Protein AF-A0A820Q1Y4-F1 (afdb_monomer)

InterPro domains:
  IPR001732 UDP-glucose/GDP-mannose dehydrogenase, N-terminal [PF03721] (34-82)
  IPR028356 UDP-glucose 6-dehydrogenase, eukaryotic type [PTHR11374] (33-82)
  IPR036291 NAD(P)-binding domain superfamily [SSF51735] (34-82)

Nearest PDB structures (foldseek):
  2qg4-assembly2_C  TM=9.943E-01  e=9.771E-05  Homo sapiens
  4edf-assembly2_C  TM=9.963E-01  e=2.354E-04  Homo sapiens
  4edf-assembly1_D  TM=9.962E-01  e=2.354E-04  Homo sapiens
  8dk1-assembly1_D  TM=3.830E-01  e=8.411E+00  Pseudomonas aeruginosa PA14

Organism: NCBI:txid433720

Secondary structure (DSSP, 8-state):
----EEEES-GGGGS-S-----TT---------EEEEE--STTHHHHHHHHHHH-TTSEEEEE-S-HHHHHHHTSSS-S----

pLDDT: mean 75.35, std 17.25, range [37.5, 92.75]

Solvent-accessible surface area (backbone atoms only — not comparable to full-atom values): 5275 Å² total; per-residue (Å²): 140,77,43,56,68,47,67,39,72,56,76,81,80,72,66,83,92,72,89,76,89,62,83,90,62,80,63,81,72,70,81,76,53,71,46,81,43,85,41,62,49,88,61,48,36,58,53,47,52,50,49,12,60,78,36,68,80,34,45,33,34,35,27,30,88,49,58,67,56,42,50,21,65,76,42,98,58,58,76,66,83,88,126

Radius of gyration: 15.11 Å; Cα contacts (8 Å, |Δi|>4): 102; chains: 1; bounding box: 54×22×26 Å

Structure (mmCIF, N/CA/C/O backbone):
data_AF-A0A820Q1Y4-F1
#
_entry.id   AF-A0A820Q1Y4-F1
#
loop_
_atom_site.group_PDB
_atom_site.id
_atom_site.type_symbol
_atom_site.label_atom_id
_atom_site.label_alt_id
_atom_site.label_comp_id
_atom_site.label_asym_id
_atom_site.label_entity_id
_atom_site.label_seq_id
_atom_site.pdbx_PDB_ins_code
_atom_site.Cartn_x
_atom_site.Cartn_y
_atom_site.Cartn_z
_atom_site.occupancy
_atom_site.B_iso_or_equiv
_atom_site.auth_seq_id
_atom_site.auth_comp_id
_atom_site.auth_asym_id
_atom_site.auth_atom_id
_atom_site.pdbx_PDB_model_num
ATOM 1 N N . SER A 1 1 ? -6.018 -13.908 5.893 1.00 38.81 1 SER A N 1
ATOM 2 C CA . SER A 1 1 ? -6.675 -12.976 6.833 1.00 38.81 1 SER A CA 1
ATOM 3 C C . SER A 1 1 ? -5.954 -11.646 6.738 1.00 38.81 1 SER A C 1
ATOM 5 O O . SER A 1 1 ? -5.091 -11.353 7.554 1.00 38.81 1 SER A O 1
ATOM 7 N N . THR A 1 2 ? -6.226 -10.897 5.673 1.00 40.81 2 THR A N 1
ATOM 8 C CA . THR A 1 2 ? -5.502 -9.672 5.320 1.00 40.81 2 THR A CA 1
ATOM 9 C C . THR A 1 2 ? -6.482 -8.539 5.551 1.00 40.81 2 THR A C 1
ATOM 11 O O . THR A 1 2 ? -7.457 -8.390 4.816 1.00 40.81 2 THR A O 1
ATOM 14 N N . SER A 1 3 ? -6.324 -7.836 6.666 1.00 43.88 3 SER A N 1
ATOM 15 C CA . SER A 1 3 ? -7.171 -6.698 6.997 1.00 43.88 3 SER A CA 1
ATOM 16 C C . SER A 1 3 ? -7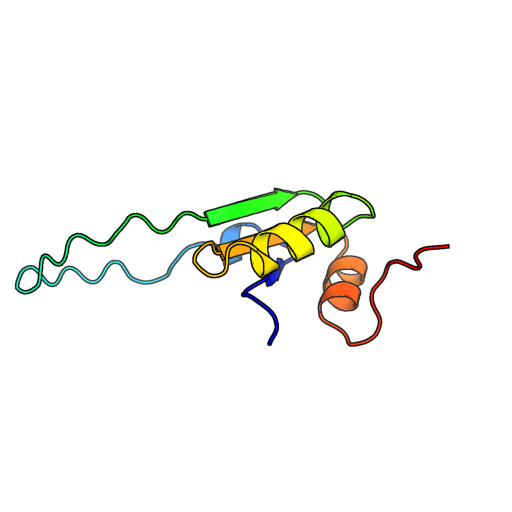.153 -5.691 5.843 1.00 43.88 3 SER A C 1
ATOM 18 O O . SER A 1 3 ? -6.099 -5.414 5.284 1.00 43.88 3 SER A O 1
ATOM 20 N N . LYS A 1 4 ? -8.345 -5.207 5.482 1.00 55.81 4 LYS A N 1
ATOM 21 C CA . LYS A 1 4 ? -8.714 -4.407 4.301 1.00 55.81 4 LYS A CA 1
ATOM 22 C C . LYS A 1 4 ? -7.720 -3.286 3.951 1.00 55.81 4 LYS A C 1
ATOM 24 O O . LYS A 1 4 ? -7.940 -2.128 4.310 1.00 55.81 4 LYS A O 1
ATOM 29 N N . ILE A 1 5 ? -6.669 -3.629 3.215 1.00 68.38 5 ILE A N 1
ATOM 30 C CA . ILE A 1 5 ? -5.840 -2.670 2.489 1.00 68.38 5 ILE A CA 1
ATOM 31 C C . ILE A 1 5 ? -6.295 -2.653 1.049 1.00 68.38 5 ILE A C 1
ATOM 33 O O . ILE A 1 5 ? -6.297 -3.685 0.384 1.00 68.38 5 ILE A O 1
ATOM 37 N N . SER A 1 6 ? -6.690 -1.474 0.588 1.00 77.56 6 SER A N 1
ATOM 38 C CA . SER A 1 6 ? -6.879 -1.193 -0.830 1.00 77.56 6 SER A CA 1
ATOM 39 C C . SER A 1 6 ? -5.686 -0.389 -1.333 1.00 77.56 6 SER A C 1
ATOM 41 O O . SER A 1 6 ? -5.350 0.648 -0.766 1.00 77.56 6 SER A O 1
ATOM 43 N N . MET A 1 7 ? -5.033 -0.866 -2.388 1.00 78.06 7 MET A N 1
ATOM 44 C CA . MET A 1 7 ? -3.955 -0.150 -3.072 1.00 78.06 7 MET A CA 1
ATOM 45 C C . MET A 1 7 ? -4.491 0.328 -4.426 1.00 78.06 7 MET A C 1
ATOM 47 O O . MET A 1 7 ? -4.977 -0.496 -5.201 1.00 78.06 7 MET A O 1
ATOM 51 N N . SER A 1 8 ? -4.448 1.632 -4.707 1.00 76.69 8 SER A N 1
ATOM 52 C CA . SER A 1 8 ? -4.959 2.218 -5.964 1.00 76.69 8 SER A CA 1
ATOM 53 C C . SER A 1 8 ? -4.008 3.286 -6.515 1.00 76.69 8 SER A C 1
ATOM 55 O O . SER A 1 8 ? -3.197 3.852 -5.795 1.00 76.69 8 SER A O 1
ATOM 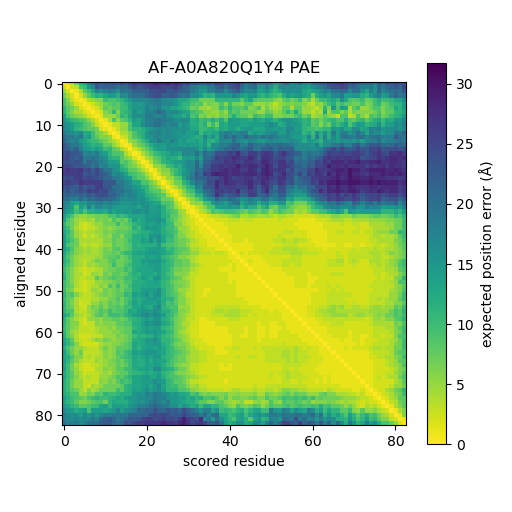57 N N . THR A 1 9 ? -4.097 3.585 -7.805 1.00 69.25 9 THR A N 1
ATOM 58 C CA . THR A 1 9 ? -3.381 4.696 -8.443 1.00 69.25 9 THR A CA 1
ATOM 59 C C . THR A 1 9 ? -4.122 6.040 -8.348 1.00 69.25 9 THR A C 1
ATOM 61 O O . THR A 1 9 ? -3.568 7.053 -8.770 1.00 69.25 9 THR A O 1
ATOM 64 N N . SER A 1 10 ? -5.362 6.094 -7.831 1.00 62.34 10 SER A N 1
ATOM 65 C CA . SER A 1 10 ? -6.180 7.322 -7.806 1.00 62.34 10 SER A CA 1
ATOM 66 C C . SER A 1 10 ? -7.075 7.474 -6.568 1.00 62.34 10 SER A C 1
ATOM 68 O O . SER A 1 10 ? -7.603 6.514 -6.013 1.00 62.34 10 SER A O 1
ATOM 70 N N . HIS A 1 11 ? -7.310 8.730 -6.171 1.00 57.47 11 HIS A N 1
ATOM 71 C CA . HIS A 1 11 ? -8.230 9.098 -5.089 1.00 57.47 11 HIS A CA 1
ATOM 72 C C . HIS A 1 11 ? -9.715 8.928 -5.461 1.00 57.47 11 HIS A C 1
ATOM 74 O O . HIS A 1 11 ? -10.552 8.723 -4.583 1.00 57.47 11 HIS A O 1
ATOM 80 N N . SER A 1 12 ? -10.056 8.997 -6.753 1.00 53.97 12 SER A N 1
ATOM 81 C CA . SER A 1 12 ? -11.438 8.844 -7.242 1.00 53.97 12 SER A CA 1
ATOM 82 C C . SER A 1 12 ? -12.048 7.484 -6.901 1.00 53.97 12 SER A C 1
ATOM 84 O O . SER A 1 12 ?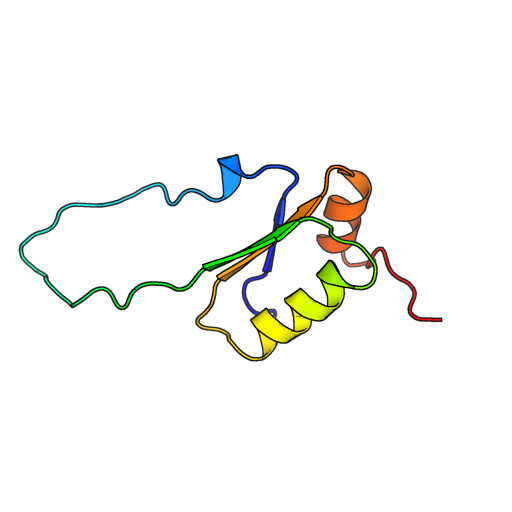 -13.258 7.386 -6.716 1.00 53.97 12 SER A O 1
ATOM 86 N N . ASP A 1 13 ? -11.211 6.461 -6.745 1.00 56.00 13 ASP A N 1
ATOM 87 C CA . ASP A 1 13 ? -11.632 5.083 -6.475 1.00 56.00 13 ASP A CA 1
ATOM 88 C C . ASP A 1 13 ? -12.001 4.859 -4.993 1.00 56.00 13 ASP A C 1
ATOM 90 O O . ASP A 1 13 ? -12.417 3.770 -4.603 1.00 56.00 13 ASP A O 1
ATOM 94 N N . ILE A 1 14 ? -11.836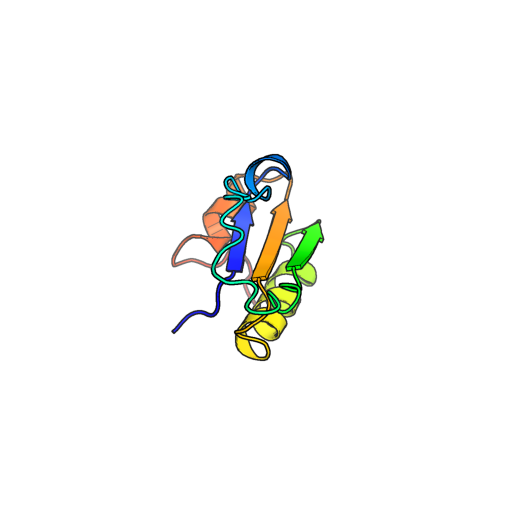 5.886 -4.147 1.00 57.34 14 ILE A N 1
ATOM 95 C CA . ILE A 1 14 ? -11.947 5.813 -2.679 1.00 57.34 14 ILE A CA 1
ATOM 96 C C . ILE A 1 14 ? -13.324 6.306 -2.181 1.00 57.34 14 ILE A C 1
ATOM 98 O O . ILE A 1 14 ? -13.653 6.180 -0.997 1.00 57.34 14 ILE A O 1
ATOM 102 N N . LEU A 1 15 ? -14.165 6.871 -3.055 1.00 53.25 15 LEU A N 1
ATOM 103 C CA . LEU A 1 15 ? -15.472 7.410 -2.664 1.00 53.25 15 LEU A CA 1
ATOM 104 C C . LEU A 1 15 ? -16.522 6.292 -2.503 1.00 53.25 15 LEU A C 1
ATOM 106 O O . LEU A 1 15 ? -16.749 5.525 -3.438 1.00 53.25 15 LEU A O 1
ATOM 110 N N . PRO A 1 16 ? -17.212 6.191 -1.348 1.00 53.34 16 PRO A N 1
ATOM 111 C CA . PRO A 1 16 ? -18.288 5.222 -1.178 1.00 53.34 16 PRO A CA 1
ATOM 112 C C . PRO A 1 16 ? -19.496 5.606 -2.044 1.00 53.34 16 PRO A C 1
ATOM 114 O O . PRO A 1 16 ? -19.958 6.745 -2.012 1.00 53.34 16 PRO A O 1
ATOM 117 N N . SER A 1 17 ? -20.033 4.640 -2.789 1.00 47.59 17 SER A N 1
ATOM 118 C CA . SER A 1 17 ? -21.077 4.853 -3.797 1.00 47.59 17 SER A CA 1
ATOM 119 C C . SER A 1 17 ? -22.511 4.988 -3.268 1.00 47.59 17 SER A C 1
ATOM 121 O O . SER A 1 17 ? -23.394 5.298 -4.057 1.00 47.59 17 SER A O 1
ATOM 123 N N . HIS A 1 18 ? -22.805 4.806 -1.975 1.00 50.16 18 HIS A N 1
ATOM 124 C CA . HIS A 1 18 ? -24.201 4.818 -1.514 1.00 50.16 18 HIS A CA 1
ATOM 125 C C . HIS A 1 18 ? -24.383 5.401 -0.107 1.00 50.16 18 HIS A C 1
ATOM 127 O O . HIS A 1 18 ? -24.130 4.740 0.898 1.00 50.16 18 HIS A O 1
ATOM 133 N N . ILE A 1 19 ? -24.915 6.625 -0.040 1.00 54.25 19 ILE A N 1
ATOM 134 C CA . ILE A 1 19 ? -25.719 7.090 1.098 1.00 54.25 19 ILE A CA 1
ATOM 135 C C . ILE A 1 19 ? -27.176 6.770 0.742 1.0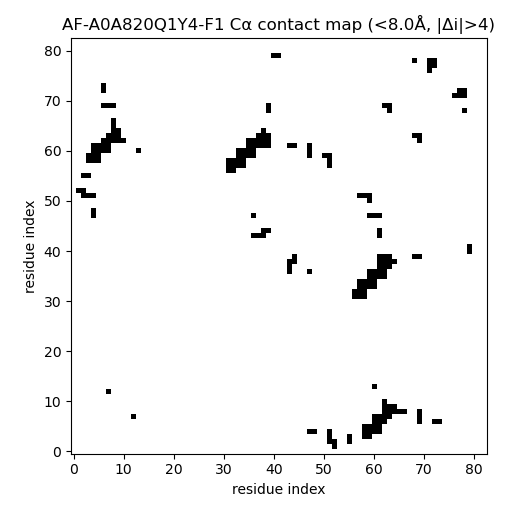0 54.25 19 ILE A C 1
ATOM 137 O O . ILE A 1 19 ? -27.877 7.571 0.124 1.00 54.25 19 ILE A O 1
ATOM 141 N N . THR A 1 20 ? -27.631 5.559 1.060 1.00 49.59 20 THR A N 1
ATOM 142 C CA . THR A 1 20 ? -29.059 5.225 1.005 1.00 49.59 20 THR A CA 1
ATOM 143 C C . THR A 1 20 ? -29.749 5.874 2.200 1.00 49.59 20 THR A C 1
ATOM 145 O O . THR A 1 20 ? -29.471 5.528 3.347 1.00 49.59 20 THR A O 1
ATOM 148 N N . HIS A 1 21 ? -30.626 6.839 1.931 1.00 52.41 21 HIS A N 1
ATOM 149 C CA . HIS A 1 21 ? -31.441 7.508 2.940 1.00 52.41 21 HIS A CA 1
ATOM 150 C C . HIS A 1 21 ? -32.622 6.603 3.325 1.00 52.41 21 HIS A C 1
ATOM 152 O O . HIS A 1 21 ? -33.721 6.766 2.805 1.00 52.41 21 HIS A O 1
ATOM 158 N N . ASP A 1 22 ? -32.396 5.632 4.212 1.00 54.66 22 ASP A N 1
ATOM 159 C CA . ASP A 1 22 ? -33.478 4.922 4.905 1.00 54.66 22 ASP A CA 1
ATOM 160 C C . ASP A 1 22 ? -33.606 5.477 6.331 1.00 54.66 22 ASP A C 1
ATOM 162 O O . ASP A 1 22 ? -32.745 5.271 7.187 1.00 54.66 22 ASP A O 1
ATOM 166 N N . ILE A 1 23 ? -34.677 6.238 6.561 1.00 60.34 23 ILE A N 1
ATOM 167 C CA . ILE A 1 23 ? -34.946 6.968 7.811 1.00 60.34 23 ILE A CA 1
ATOM 168 C C . ILE A 1 23 ? -35.543 6.045 8.893 1.00 60.34 23 ILE A C 1
ATOM 170 O O . ILE A 1 23 ? -35.582 6.413 10.066 1.00 60.34 23 ILE A O 1
ATOM 174 N N . SER A 1 24 ? -35.944 4.817 8.549 1.00 56.50 24 SER A N 1
ATOM 175 C CA . SER A 1 24 ? -36.568 3.888 9.503 1.00 56.50 24 SER A CA 1
ATOM 176 C C . SER A 1 24 ? -35.577 3.180 10.445 1.00 56.50 24 SER A C 1
ATOM 178 O O . SER A 1 24 ? -35.981 2.648 11.476 1.00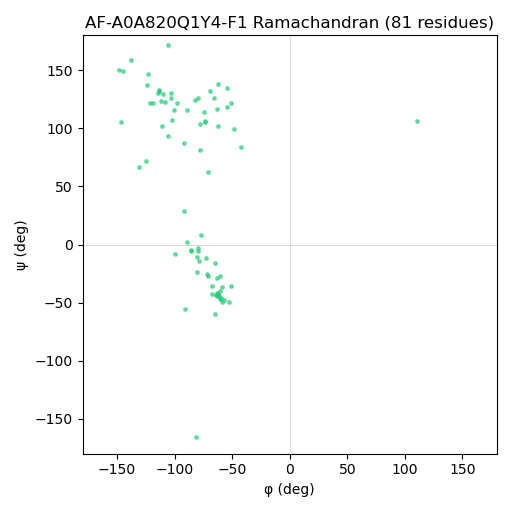 56.50 24 SER A O 1
ATOM 180 N N . ASN A 1 25 ? -34.272 3.225 10.146 1.00 51.00 25 ASN A N 1
ATOM 181 C CA . ASN A 1 25 ? -33.209 2.573 10.915 1.00 51.00 25 ASN A CA 1
ATOM 182 C C . ASN A 1 25 ? -32.054 3.539 11.215 1.00 51.00 25 ASN A C 1
ATOM 184 O O . ASN A 1 25 ? -30.927 3.329 10.766 1.00 51.00 25 ASN A O 1
ATOM 188 N N . ILE A 1 26 ? -32.289 4.571 12.036 1.00 54.62 26 ILE A N 1
ATOM 189 C CA . ILE A 1 26 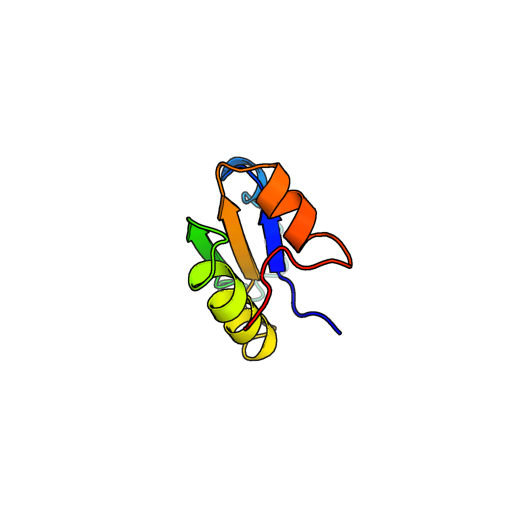? -31.207 5.389 12.619 1.00 54.62 26 ILE A CA 1
ATOM 190 C C . ILE A 1 26 ? -30.456 4.547 13.672 1.00 54.62 26 ILE A C 1
ATOM 192 O O . ILE A 1 26 ? -30.413 4.845 14.86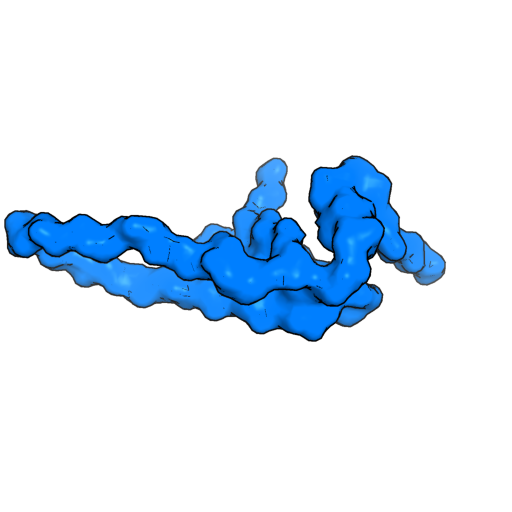4 1.00 54.62 26 ILE A O 1
ATOM 196 N N . ARG A 1 27 ? -29.832 3.446 13.244 1.00 57.81 27 ARG A N 1
ATOM 197 C CA . ARG A 1 27 ? -28.604 2.990 13.879 1.00 57.81 27 ARG A CA 1
ATOM 198 C C . ARG A 1 27 ? -27.620 4.116 13.630 1.00 57.81 27 ARG A C 1
ATOM 200 O O . ARG A 1 27 ? -27.339 4.435 12.481 1.00 57.81 27 ARG A O 1
ATOM 207 N N . LEU A 1 28 ? -27.152 4.751 14.702 1.00 57.38 28 LEU A N 1
ATOM 208 C CA . LEU A 1 28 ? -26.020 5.669 14.658 1.00 57.38 28 LEU A CA 1
ATOM 209 C C . LEU A 1 28 ? -24.907 4.963 13.878 1.00 57.38 28 LEU A C 1
ATOM 211 O O . LEU A 1 28 ? -24.250 4.070 14.415 1.00 57.38 28 LEU A O 1
ATOM 215 N N . ASN A 1 29 ? -24.753 5.293 12.596 1.00 57.38 29 ASN A N 1
ATOM 216 C CA . ASN A 1 29 ? -23.662 4.778 11.795 1.00 57.38 29 ASN A CA 1
ATOM 217 C C . ASN A 1 29 ? -22.405 5.303 12.470 1.00 57.38 29 ASN A C 1
ATOM 219 O O . ASN A 1 29 ? -22.090 6.489 12.373 1.00 57.38 29 ASN A O 1
ATOM 223 N N . LYS A 1 30 ? -21.735 4.436 13.236 1.00 59.75 30 LYS A N 1
ATOM 224 C CA . LYS A 1 30 ? -20.454 4.757 13.851 1.00 59.75 30 LYS A CA 1
ATOM 225 C C . LYS A 1 30 ? -19.576 5.292 12.718 1.00 59.75 30 LYS A C 1
ATOM 227 O O . LYS A 1 30 ? -19.442 4.578 11.719 1.00 59.75 30 LYS A O 1
ATOM 232 N N . PRO A 1 31 ? -19.051 6.529 12.811 1.00 63.09 31 PRO A N 1
ATOM 233 C CA . PRO A 1 31 ? -18.306 7.115 11.710 1.00 63.09 31 PRO A CA 1
ATOM 234 C C . PRO A 1 31 ? -17.180 6.154 11.336 1.00 63.09 31 PRO A C 1
ATOM 236 O O . PRO A 1 31 ? -16.347 5.805 12.175 1.00 63.09 31 PRO A O 1
ATOM 239 N N . GLN A 1 32 ? -17.212 5.653 10.099 1.00 75.31 32 GLN A N 1
ATOM 240 C CA . GLN A 1 32 ? -16.171 4.759 9.617 1.00 75.31 32 GLN A CA 1
ATOM 241 C C . GLN A 1 32 ? -14.918 5.588 9.368 1.00 75.31 32 GLN A C 1
ATOM 243 O O . GLN A 1 32 ? -14.853 6.355 8.406 1.00 75.31 32 GLN A O 1
ATOM 248 N N . LEU A 1 33 ? -13.942 5.445 10.262 1.00 84.12 33 LEU A N 1
ATOM 249 C CA . LEU A 1 33 ? -12.629 6.051 10.112 1.00 84.12 33 LEU A CA 1
ATOM 250 C C . LEU A 1 33 ? -11.923 5.415 8.907 1.00 84.12 33 LEU A C 1
ATOM 252 O O . LEU A 1 33 ? -11.805 4.191 8.820 1.00 84.12 33 LEU A O 1
ATOM 256 N N . ARG A 1 34 ? -11.472 6.259 7.975 1.00 88.81 34 ARG A N 1
ATOM 257 C CA . ARG A 1 34 ? -10.734 5.861 6.770 1.00 88.81 34 ARG A CA 1
ATOM 258 C C . ARG A 1 34 ? -9.402 6.599 6.721 1.00 88.81 34 ARG A C 1
ATOM 260 O O . ARG A 1 34 ? -9.360 7.797 6.992 1.00 88.81 34 ARG A O 1
ATOM 267 N N . ILE A 1 35 ? -8.339 5.888 6.368 1.00 90.81 35 ILE A N 1
ATOM 268 C CA . ILE A 1 35 ? -6.983 6.423 6.219 1.00 90.81 35 ILE A CA 1
ATOM 269 C C . ILE A 1 35 ? -6.598 6.337 4.743 1.00 90.81 35 ILE A C 1
ATOM 271 O O . ILE A 1 35 ? -6.783 5.296 4.118 1.00 90.81 35 ILE A O 1
ATOM 275 N N . CYS A 1 36 ? -6.051 7.424 4.202 1.00 92.56 36 CYS A N 1
ATOM 276 C CA . CYS A 1 36 ? -5.470 7.483 2.864 1.00 92.56 36 CYS A CA 1
ATOM 277 C C . CYS A 1 36 ? -3.988 7.847 2.994 1.00 92.56 36 CYS A C 1
ATOM 279 O O . CYS A 1 36 ? -3.662 8.893 3.553 1.00 92.56 36 CYS A O 1
ATOM 281 N N . CYS A 1 37 ? -3.099 6.995 2.493 1.00 92.06 37 CYS A N 1
ATOM 282 C CA . CYS A 1 37 ? -1.657 7.215 2.477 1.00 92.06 37 CYS A CA 1
ATOM 283 C C . CYS A 1 37 ? -1.190 7.457 1.042 1.00 92.06 37 CYS A C 1
ATOM 285 O O . CYS A 1 37 ? -1.513 6.671 0.158 1.00 92.06 37 CYS A O 1
ATOM 287 N N . ILE A 1 38 ? -0.434 8.530 0.813 1.00 92.75 38 ILE A N 1
ATOM 288 C CA . ILE A 1 38 ? 0.163 8.840 -0.489 1.00 92.75 38 ILE A CA 1
ATOM 289 C C . ILE A 1 38 ? 1.632 8.409 -0.447 1.00 92.75 38 ILE A C 1
ATOM 291 O O . ILE A 1 38 ? 2.416 8.950 0.331 1.00 92.75 38 ILE A O 1
ATOM 295 N N . GLY A 1 39 ? 1.984 7.436 -1.285 1.00 91.00 39 GLY A N 1
ATOM 296 C CA . GLY A 1 39 ? 3.296 6.803 -1.386 1.00 91.00 39 GLY A CA 1
ATOM 297 C C . GLY A 1 39 ? 3.286 5.356 -0.888 1.00 91.00 39 GLY A C 1
ATOM 298 O O . GLY A 1 39 ? 3.309 5.103 0.315 1.00 91.00 39 GLY A O 1
ATOM 299 N N . ALA A 1 40 ? 3.357 4.394 -1.809 1.00 91.69 40 ALA A N 1
ATOM 300 C CA . ALA A 1 40 ? 3.423 2.956 -1.524 1.00 91.69 40 ALA A CA 1
ATOM 301 C C . ALA A 1 40 ? 4.873 2.442 -1.413 1.00 91.69 40 ALA A C 1
ATOM 303 O O . ALA A 1 40 ? 5.176 1.303 -1.760 1.00 91.69 40 ALA A O 1
ATOM 304 N N . GLY A 1 41 ? 5.803 3.300 -0.988 1.00 88.62 41 GLY A N 1
ATOM 305 C CA . GLY A 1 41 ? 7.217 2.954 -0.825 1.00 88.62 41 GLY A CA 1
ATOM 306 C C . GLY A 1 41 ? 7.524 2.225 0.490 1.00 88.62 41 GLY A C 1
ATOM 307 O O . GLY A 1 41 ? 6.622 1.812 1.218 1.00 88.62 41 GLY A O 1
ATOM 308 N N . TYR A 1 42 ? 8.818 2.149 0.817 1.00 89.94 42 TYR A N 1
ATOM 309 C CA . TYR A 1 42 ? 9.369 1.460 1.995 1.00 89.94 42 TYR A CA 1
ATOM 310 C C . TYR A 1 42 ? 8.704 1.835 3.329 1.00 89.94 42 TYR A C 1
ATOM 312 O O . TYR A 1 42 ? 8.536 0.992 4.197 1.00 89.94 42 TYR A O 1
ATOM 320 N N . VAL A 1 43 ? 8.303 3.097 3.503 1.00 91.06 43 VAL A N 1
ATOM 321 C CA . VAL A 1 43 ? 7.665 3.550 4.750 1.00 91.06 43 VAL A CA 1
ATOM 322 C C . VAL A 1 43 ? 6.149 3.400 4.677 1.00 91.06 43 VAL A C 1
ATOM 324 O O . VAL A 1 43 ? 5.545 2.755 5.533 1.00 91.06 43 VAL A O 1
ATOM 327 N N . GLY A 1 44 ? 5.524 3.996 3.657 1.00 88.50 44 GLY A N 1
ATOM 328 C CA . GLY A 1 44 ? 4.067 4.106 3.574 1.00 88.50 44 GLY A CA 1
ATOM 329 C C . GLY A 1 44 ? 3.364 2.753 3.492 1.00 88.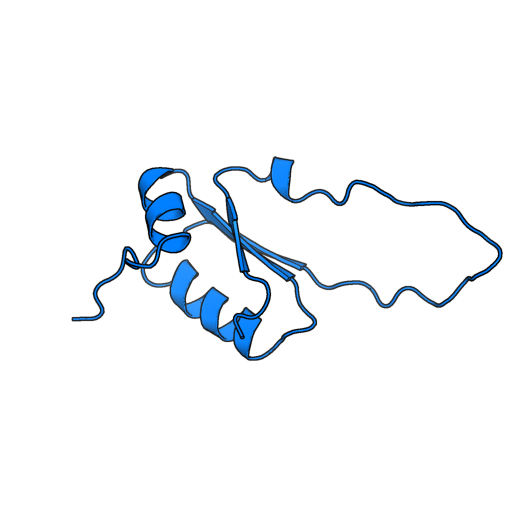50 44 GLY A C 1
ATOM 330 O O . GLY A 1 44 ? 2.410 2.522 4.234 1.00 88.50 44 GLY A O 1
ATOM 331 N N . GLY A 1 45 ? 3.867 1.833 2.664 1.00 89.06 45 GLY A N 1
ATOM 332 C CA . GLY A 1 45 ? 3.258 0.517 2.469 1.00 89.06 45 GLY A CA 1
ATOM 333 C C . GLY A 1 45 ? 3.287 -0.367 3.725 1.00 89.06 45 GLY A C 1
ATOM 334 O O . GLY A 1 45 ? 2.213 -0.695 4.236 1.00 89.06 45 GLY A O 1
ATOM 335 N N . PRO A 1 46 ? 4.466 -0.700 4.291 1.00 92.00 46 PRO A N 1
ATOM 336 C CA . PRO A 1 46 ? 4.568 -1.511 5.508 1.00 92.00 46 PRO A CA 1
ATOM 337 C C . PRO A 1 46 ? 3.886 -0.876 6.723 1.00 92.00 46 PRO A C 1
ATOM 339 O O . PRO A 1 46 ? 3.187 -1.560 7.470 1.00 92.00 46 PRO A O 1
ATOM 342 N N . THR A 1 47 ? 3.996 0.445 6.902 1.00 92.69 47 THR A N 1
ATOM 343 C CA . THR A 1 47 ? 3.305 1.139 8.004 1.00 92.69 47 THR A CA 1
ATOM 344 C C . THR A 1 47 ? 1.791 0.963 7.894 1.00 92.69 47 THR A C 1
ATOM 346 O O . THR A 1 47 ? 1.127 0.599 8.867 1.00 92.69 47 THR A O 1
ATOM 349 N N . CYS A 1 48 ? 1.235 1.158 6.696 1.00 92.19 48 CYS A N 1
ATOM 350 C CA . CYS A 1 48 ? -0.194 0.985 6.457 1.00 92.19 48 CYS A CA 1
ATOM 351 C C . CYS A 1 48 ? -0.638 -0.479 6.592 1.00 92.19 48 CYS A C 1
ATOM 353 O O . CYS A 1 48 ? -1.711 -0.716 7.152 1.00 92.19 48 CYS A O 1
ATOM 355 N N . ALA A 1 49 ? 0.199 -1.442 6.179 1.00 90.12 49 ALA A N 1
ATOM 356 C CA . ALA A 1 49 ? 0.022 -2.882 6.414 1.00 90.12 49 ALA A CA 1
ATOM 357 C C . ALA A 1 49 ? -0.210 -3.204 7.890 1.00 90.12 49 ALA A C 1
ATOM 359 O O . ALA A 1 49 ? -1.187 -3.872 8.251 1.00 90.12 49 ALA A O 1
ATOM 360 N N . ILE A 1 50 ? 0.640 -2.661 8.758 1.00 91.81 50 ILE A N 1
ATOM 361 C CA . ILE A 1 50 ? 0.514 -2.850 10.202 1.00 91.81 50 ILE A CA 1
ATOM 362 C C . ILE A 1 50 ? -0.736 -2.155 10.749 1.00 91.81 50 ILE A C 1
ATOM 364 O O . ILE A 1 50 ? -1.458 -2.771 11.535 1.00 91.81 50 ILE A O 1
ATOM 368 N N . ILE A 1 51 ? -1.044 -0.926 10.322 1.00 91.56 51 ILE A N 1
ATOM 369 C CA . ILE A 1 51 ? -2.249 -0.209 10.776 1.00 91.56 51 ILE A CA 1
ATOM 370 C C . ILE A 1 51 ? -3.513 -1.006 10.446 1.00 91.56 51 ILE A C 1
ATOM 372 O O . ILE A 1 51 ? -4.330 -1.235 11.336 1.00 91.56 51 ILE A O 1
ATOM 376 N N . ALA A 1 52 ? -3.670 -1.483 9.209 1.00 89.12 52 ALA A N 1
ATOM 377 C CA . ALA A 1 52 ? -4.839 -2.277 8.838 1.00 89.12 52 ALA A CA 1
ATOM 378 C C . ALA A 1 52 ? -4.912 -3.579 9.649 1.00 89.12 52 ALA A C 1
ATOM 380 O O . ALA A 1 52 ? -5.979 -3.949 10.140 1.00 89.12 52 ALA A O 1
ATOM 381 N N . SER A 1 53 ? -3.774 -4.253 9.838 1.00 89.50 53 SER A N 1
ATOM 382 C CA . SER A 1 53 ? -3.679 -5.484 10.630 1.00 89.50 53 SER A CA 1
ATOM 383 C C . SER A 1 53 ? -4.115 -5.277 12.086 1.00 89.50 53 SER A C 1
ATOM 385 O O . SER A 1 53 ? -4.917 -6.050 12.611 1.00 89.50 53 SER A O 1
ATOM 387 N N . LYS A 1 54 ? -3.648 -4.201 12.734 1.00 92.56 54 LYS A N 1
ATOM 388 C CA . LYS A 1 54 ? -3.952 -3.888 14.142 1.00 92.56 54 LYS A CA 1
ATOM 389 C C . LYS A 1 54 ? -5.313 -3.221 14.340 1.00 92.56 54 LYS A C 1
ATOM 391 O O . LYS A 1 54 ? -5.882 -3.318 15.426 1.00 92.56 54 LYS A O 1
ATOM 396 N N . CYS A 1 55 ? -5.846 -2.563 13.316 1.00 89.62 55 CYS A N 1
ATOM 397 C CA . CYS A 1 55 ? -7.102 -1.825 13.375 1.00 89.62 55 CYS A CA 1
ATOM 398 C C . CYS A 1 55 ? -8.077 -2.303 12.283 1.00 89.62 55 CYS A C 1
ATOM 400 O O . CYS A 1 55 ? -8.370 -1.554 11.353 1.00 89.62 55 CYS A O 1
ATOM 402 N N . PRO A 1 56 ? -8.661 -3.510 12.406 1.00 85.56 56 PRO A N 1
ATOM 403 C CA . PRO A 1 56 ? -9.487 -4.123 11.355 1.00 85.56 56 PRO A CA 1
ATOM 404 C C . PRO A 1 56 ? -10.788 -3.361 11.040 1.00 85.56 56 PRO A C 1
ATOM 406 O O . PRO A 1 56 ? -11.414 -3.592 10.007 1.00 85.56 56 PRO A O 1
ATOM 409 N N . ASN A 1 57 ? -11.200 -2.452 11.931 1.00 85.44 57 ASN A N 1
ATOM 410 C CA . ASN A 1 57 ? -12.369 -1.586 11.754 1.00 85.44 57 ASN A CA 1
ATOM 411 C C . ASN A 1 57 ? -12.061 -0.294 10.978 1.00 85.44 57 ASN A C 1
ATOM 413 O O . ASN A 1 57 ? -12.978 0.485 10.724 1.00 85.44 57 ASN A O 1
ATOM 417 N N . ILE A 1 58 ? -10.794 -0.042 10.645 1.00 86.50 58 ILE A N 1
ATOM 418 C CA . ILE A 1 58 ? -10.352 1.115 9.868 1.00 86.50 58 ILE A CA 1
ATOM 419 C C . ILE A 1 58 ? -10.059 0.637 8.449 1.00 86.50 58 ILE A C 1
ATOM 421 O O . ILE A 1 58 ? -9.330 -0.334 8.253 1.00 86.50 58 ILE A O 1
ATOM 425 N N . GLN A 1 59 ? -10.608 1.327 7.452 1.00 88.00 59 GLN A N 1
ATOM 426 C CA . GLN A 1 59 ? -10.205 1.108 6.065 1.00 88.00 59 GLN A CA 1
ATOM 427 C C . GLN A 1 59 ? -8.934 1.906 5.791 1.00 88.00 59 GLN A C 1
ATOM 429 O O . GLN A 1 59 ? -8.923 3.126 5.969 1.00 88.00 59 GLN A O 1
ATOM 434 N N . VAL A 1 60 ? -7.882 1.231 5.337 1.00 90.62 60 VAL A N 1
ATOM 435 C CA . VAL A 1 60 ? -6.623 1.874 4.956 1.00 90.62 60 VAL A CA 1
ATOM 436 C C . VAL A 1 60 ? -6.460 1.754 3.449 1.00 90.62 60 VAL A C 1
ATOM 438 O O . VAL A 1 60 ? -6.501 0.658 2.898 1.00 90.62 60 VAL A O 1
ATOM 441 N N . THR A 1 61 ? -6.301 2.891 2.781 1.00 92.31 61 THR A N 1
ATOM 442 C CA . THR A 1 61 ? -6.007 2.958 1.351 1.00 92.31 61 THR A CA 1
ATOM 443 C C . THR A 1 61 ? -4.626 3.550 1.150 1.00 92.31 61 THR A C 1
ATOM 445 O O . THR A 1 61 ? -4.325 4.596 1.719 1.00 92.31 61 THR A O 1
ATOM 448 N N . VAL A 1 62 ? -3.792 2.902 0.346 1.00 92.06 62 VAL A N 1
ATOM 449 C CA . VAL A 1 62 ? -2.481 3.429 -0.042 1.00 92.06 62 VAL A CA 1
ATOM 450 C C . VAL A 1 62 ? -2.519 3.721 -1.535 1.00 92.06 62 VAL A C 1
ATOM 452 O O . VAL A 1 62 ? -2.993 2.899 -2.317 1.00 92.06 62 VAL A O 1
ATOM 455 N N . VAL A 1 63 ? -2.053 4.900 -1.930 1.00 92.19 63 VAL A N 1
ATOM 456 C CA . VAL A 1 63 ? -2.004 5.317 -3.330 1.00 92.19 63 VAL A CA 1
ATOM 457 C C . VAL A 1 63 ? -0.601 5.697 -3.763 1.00 92.19 63 VAL A C 1
ATOM 459 O O . VAL A 1 63 ? 0.171 6.229 -2.972 1.00 92.19 63 VAL A O 1
ATOM 462 N N . ASP A 1 64 ? -0.260 5.434 -5.019 1.00 91.62 64 ASP A N 1
ATOM 463 C CA . ASP A 1 64 ? 1.031 5.792 -5.614 1.00 91.62 64 ASP A CA 1
ATOM 464 C C . ASP A 1 64 ? 0.853 6.095 -7.106 1.00 91.62 64 ASP A C 1
ATOM 466 O O . ASP A 1 64 ? -0.028 5.535 -7.759 1.00 91.62 64 ASP A O 1
ATOM 470 N N . ILE A 1 65 ? 1.694 6.976 -7.650 1.00 92.62 65 ILE A N 1
ATOM 471 C CA . ILE A 1 65 ? 1.698 7.296 -9.084 1.00 92.62 65 ILE A CA 1
ATOM 472 C C . ILE A 1 65 ? 2.249 6.133 -9.921 1.00 92.62 65 ILE A C 1
ATOM 474 O O . ILE A 1 65 ? 1.904 5.985 -11.092 1.00 92.62 65 ILE A O 1
ATOM 478 N N . SER A 1 66 ? 3.109 5.299 -9.330 1.00 91.69 66 SER A N 1
ATOM 479 C CA . SER A 1 66 ? 3.659 4.118 -9.987 1.00 91.69 66 SER A CA 1
ATOM 480 C C . SER A 1 66 ? 2.633 2.985 -9.985 1.00 91.69 66 SER A C 1
ATOM 482 O O . SER A 1 66 ? 2.439 2.295 -8.981 1.00 91.69 66 SER A O 1
ATOM 484 N N . SER A 1 67 ? 2.006 2.759 -11.139 1.00 89.38 67 SER A N 1
ATOM 485 C CA . SER A 1 67 ? 1.102 1.624 -11.364 1.00 89.38 67 SER A CA 1
ATOM 486 C C . SER A 1 67 ? 1.794 0.277 -11.150 1.00 89.38 67 SER A C 1
ATOM 488 O O . SER A 1 67 ? 1.190 -0.630 -10.589 1.00 89.38 67 SER A O 1
ATOM 490 N N . GLU A 1 68 ? 3.069 0.163 -11.524 1.00 89.88 68 GLU A N 1
ATOM 491 C CA . GLU A 1 68 ? 3.895 -1.024 -11.284 1.00 89.88 68 GLU A CA 1
ATOM 492 C C . GLU A 1 68 ? 4.057 -1.313 -9.787 1.00 89.88 68 GLU A C 1
ATOM 494 O O . GLU A 1 68 ? 3.870 -2.446 -9.349 1.00 89.88 68 GLU A O 1
ATOM 499 N N . ARG A 1 69 ? 4.322 -0.283 -8.974 1.00 88.88 69 ARG A N 1
ATOM 500 C CA . ARG A 1 69 ? 4.440 -0.435 -7.519 1.00 88.88 69 ARG A CA 1
ATOM 501 C C . ARG A 1 69 ? 3.120 -0.884 -6.896 1.00 88.88 69 ARG A C 1
ATOM 503 O O . ARG A 1 69 ? 3.120 -1.781 -6.058 1.00 88.88 69 ARG A O 1
ATOM 510 N N . ILE A 1 70 ? 2.000 -0.297 -7.321 1.00 89.75 70 ILE A N 1
ATOM 511 C CA . ILE A 1 70 ? 0.660 -0.713 -6.877 1.00 89.75 70 ILE A CA 1
ATOM 512 C C . ILE A 1 70 ? 0.355 -2.152 -7.313 1.00 89.75 70 ILE A C 1
ATOM 514 O O . ILE A 1 70 ? -0.165 -2.930 -6.516 1.00 89.75 70 ILE A O 1
ATOM 518 N N . ALA A 1 71 ? 0.711 -2.532 -8.542 1.00 88.50 71 ALA A N 1
ATOM 519 C CA . ALA A 1 71 ? 0.545 -3.896 -9.032 1.00 88.50 71 ALA A CA 1
ATOM 520 C C . ALA A 1 71 ? 1.370 -4.898 -8.213 1.00 88.50 71 ALA A C 1
ATOM 522 O O . ALA A 1 71 ? 0.835 -5.930 -7.819 1.00 88.50 71 ALA A O 1
ATOM 523 N N . GLY A 1 72 ? 2.621 -4.565 -7.880 1.00 89.56 72 GLY A N 1
ATOM 524 C CA . GLY A 1 72 ? 3.463 -5.379 -7.002 1.00 89.56 72 GLY A CA 1
ATOM 525 C C . GLY A 1 72 ? 2.814 -5.608 -5.637 1.00 89.56 72 GLY A C 1
ATOM 526 O O . GLY A 1 72 ? 2.714 -6.746 -5.188 1.00 89.56 72 GLY A O 1
ATOM 527 N N . TRP A 1 73 ? 2.297 -4.550 -5.001 1.00 88.31 73 TRP A N 1
ATOM 528 C CA . TRP A 1 73 ? 1.594 -4.652 -3.712 1.00 88.31 73 TRP A CA 1
ATOM 529 C C . TRP A 1 73 ? 0.315 -5.490 -3.751 1.00 88.31 73 TRP A C 1
ATOM 531 O O . TRP A 1 73 ? -0.062 -6.064 -2.732 1.00 88.31 73 TRP A O 1
ATOM 541 N N . ASN A 1 74 ? -0.351 -5.541 -4.903 1.00 87.81 74 ASN A N 1
ATOM 542 C CA . ASN A 1 74 ? -1.547 -6.352 -5.129 1.00 87.81 74 ASN A CA 1
ATOM 543 C C . ASN A 1 74 ? -1.225 -7.773 -5.632 1.00 87.81 74 ASN A C 1
ATOM 545 O O . ASN A 1 74 ? -2.146 -8.536 -5.921 1.00 87.81 74 ASN A O 1
ATOM 549 N N . SER A 1 75 ? 0.056 -8.123 -5.759 1.00 86.50 75 SER A N 1
ATOM 550 C CA . SER A 1 75 ? 0.523 -9.444 -6.178 1.00 86.50 75 SER A CA 1
ATOM 551 C C . SER A 1 75 ? 1.086 -10.243 -4.998 1.00 86.50 75 SER A C 1
ATOM 553 O O . SER A 1 75 ? 1.298 -9.705 -3.912 1.00 86.50 75 SER A O 1
ATOM 555 N N . ASP A 1 76 ? 1.392 -11.521 -5.224 1.00 83.38 76 ASP A N 1
ATOM 556 C CA . ASP A 1 76 ? 2.085 -12.360 -4.235 1.00 83.38 76 ASP A CA 1
ATOM 557 C C . ASP A 1 76 ? 3.579 -11.997 -4.079 1.00 83.38 76 ASP A C 1
ATOM 559 O O . ASP A 1 76 ? 4.237 -12.448 -3.141 1.00 83.38 76 ASP A O 1
ATOM 563 N N . ALA A 1 77 ? 4.124 -11.174 -4.983 1.00 80.31 77 ALA A N 1
ATOM 564 C CA . ALA A 1 77 ? 5.501 -10.694 -4.962 1.00 80.31 77 ALA A CA 1
ATOM 565 C C . ALA A 1 77 ? 5.539 -9.221 -4.533 1.00 80.31 77 ALA A C 1
ATOM 567 O O . ALA A 1 77 ? 5.409 -8.307 -5.349 1.00 80.31 77 ALA A O 1
ATOM 568 N N . LEU A 1 78 ? 5.719 -8.986 -3.231 1.00 80.44 78 LEU A N 1
ATOM 569 C CA . LEU A 1 78 ? 5.756 -7.627 -2.700 1.00 80.44 78 LEU A CA 1
ATOM 570 C C . LEU A 1 78 ? 6.932 -6.833 -3.300 1.00 80.44 78 LEU A C 1
ATOM 572 O O . LEU A 1 78 ? 8.046 -7.352 -3.389 1.00 80.44 78 LEU A O 1
ATOM 576 N N . PRO A 1 79 ? 6.726 -5.553 -3.663 1.00 73.25 79 PRO A N 1
ATOM 577 C CA . PRO A 1 79 ? 7.715 -4.741 -4.373 1.00 73.25 79 PRO A CA 1
ATOM 578 C C . PRO A 1 79 ? 8.834 -4.229 -3.453 1.00 73.25 79 PRO A C 1
ATOM 580 O O . PRO A 1 79 ? 9.632 -3.386 -3.860 1.00 73.25 79 PRO A O 1
ATOM 583 N N . ILE A 1 80 ? 8.878 -4.701 -2.204 1.00 70.19 80 ILE A N 1
ATOM 584 C CA . ILE A 1 80 ? 9.909 -4.358 -1.234 1.00 70.19 80 ILE A CA 1
ATOM 585 C C . ILE A 1 80 ? 10.601 -5.640 -0.789 1.00 70.19 80 ILE A C 1
ATOM 587 O O . ILE A 1 80 ? 9.967 -6.539 -0.242 1.00 70.19 80 ILE A O 1
ATOM 591 N N . PHE A 1 81 ? 11.912 -5.685 -0.994 1.00 60.69 81 PHE A N 1
ATOM 592 C CA . PHE A 1 81 ? 12.793 -6.605 -0.293 1.00 60.69 81 PHE A CA 1
ATOM 593 C C . PHE A 1 81 ? 13.248 -5.889 0.982 1.00 60.69 81 PHE A C 1
ATOM 595 O O . PHE A 1 81 ? 13.888 -4.839 0.897 1.00 60.69 81 PHE A O 1
ATOM 602 N N . GLU A 1 82 ? 12.885 -6.406 2.155 1.00 53.81 82 GLU A N 1
ATOM 603 C CA . GLU A 1 82 ? 13.591 -6.038 3.384 1.00 53.81 82 GLU A CA 1
ATOM 604 C C . GLU A 1 82 ? 14.946 -6.751 3.326 1.00 53.81 82 GLU A C 1
ATOM 606 O O . GLU A 1 82 ? 15.008 -7.980 3.371 1.00 53.81 82 GLU A O 1
ATOM 611 N N . GLY A 1 83 ? 16.003 -5.980 3.065 1.00 37.50 83 GLY A N 1
ATOM 612 C CA . GLY A 1 83 ? 17.384 -6.457 3.131 1.00 37.50 83 GLY A CA 1
ATOM 613 C C . GLY A 1 83 ? 17.864 -6.625 4.563 1.00 37.50 83 GLY A C 1
ATOM 614 O O . GLY A 1 83 ? 17.323 -5.928 5.451 1.00 37.50 83 GLY A O 1
#

Sequence (83 aa):
STSKISMSTSHSDILPSHITHDISNIRLNKPQLRICCIGAGYVGGPTCAIIASKCPNIQVTVVDISSERIAGWNSDALPIFEG

Mean predicted aligned error: 9.92 Å

Foldseek 3Di:
DQQAEAEEADPVVVDDDDPDPDPPDPPVPPPQAEAEAEDCDPCRVVVLSVVSVVCSSYHYYYHYNDPVQSVLSVDPRHPDDPD